Protein AF-A0A8J3E162-F1 (afdb_monomer_lite)

Radius of gyration: 13.84 Å; chains: 1; bounding box: 26×23×45 Å

Foldseek 3Di:
DPPVVVVVQVVLLVVLLVLCVVLVVDPPPPVVSVVDGSVRSVVVSVVSVVVVVVVVVVVD

Structure (mmCIF, N/CA/C/O backbone):
data_AF-A0A8J3E162-F1
#
_entry.id   AF-A0A8J3E162-F1
#
loop_
_atom_site.group_PDB
_atom_site.id
_atom_site.type_symbol
_atom_site.label_atom_id
_atom_site.label_alt_id
_atom_site.label_comp_id
_atom_site.label_asym_id
_atom_site.label_entity_id
_atom_site.label_seq_id
_atom_site.pdbx_PDB_ins_code
_atom_site.Cartn_x
_atom_site.Cartn_y
_atom_site.Cartn_z
_atom_site.occupancy
_atom_site.B_iso_or_equiv
_atom_site.auth_seq_id
_atom_site.auth_comp_id
_atom_site.auth_asym_id
_atom_site.auth_atom_id
_atom_site.pdbx_PDB_model_num
ATOM 1 N N . MET A 1 1 ? 17.260 -9.710 -21.005 1.00 50.09 1 MET A N 1
ATOM 2 C CA . MET A 1 1 ? 16.431 -10.291 -19.920 1.00 50.09 1 MET A CA 1
ATOM 3 C C . MET A 1 1 ? 16.056 -9.229 -18.874 1.00 50.09 1 MET A C 1
ATOM 5 O O . MET A 1 1 ? 16.329 -9.402 -17.699 1.00 50.09 1 MET A O 1
ATOM 9 N N . SER A 1 2 ? 15.423 -8.117 -19.276 1.00 60.16 2 SER A N 1
ATOM 10 C CA . SER A 1 2 ? 15.275 -6.941 -18.380 1.00 60.16 2 SER A CA 1
ATOM 11 C C . SER A 1 2 ? 13.848 -6.377 -18.307 1.00 60.16 2 SER A C 1
ATOM 13 O O . SER A 1 2 ? 13.554 -5.559 -17.442 1.00 60.16 2 SER A O 1
ATOM 15 N N . LYS A 1 3 ? 12.944 -6.816 -19.196 1.00 62.34 3 LYS A N 1
ATOM 16 C CA . LYS A 1 3 ? 11.541 -6.358 -19.236 1.00 62.34 3 LYS A CA 1
ATOM 17 C C . LYS A 1 3 ? 10.668 -7.035 -18.173 1.00 62.34 3 LYS A C 1
ATOM 19 O O . LYS A 1 3 ? 9.784 -6.395 -17.621 1.00 62.34 3 LYS A O 1
ATOM 24 N N . HIS A 1 4 ? 10.960 -8.293 -17.839 1.00 69.06 4 HIS A N 1
ATOM 25 C CA . HIS A 1 4 ? 10.205 -9.042 -16.829 1.00 69.06 4 HIS A CA 1
ATOM 26 C C . HIS A 1 4 ? 10.411 -8.490 -15.416 1.00 69.06 4 HIS A C 1
ATOM 28 O O . HIS A 1 4 ? 9.447 -8.385 -14.669 1.00 69.06 4 HIS A O 1
ATOM 34 N N . LEU A 1 5 ? 11.636 -8.070 -15.071 1.00 75.00 5 LEU A N 1
ATOM 35 C CA . LEU A 1 5 ? 11.920 -7.502 -13.750 1.00 75.00 5 LEU A CA 1
ATOM 36 C C . LEU A 1 5 ? 11.150 -6.198 -13.518 1.00 75.00 5 LEU A C 1
ATOM 38 O O . LEU A 1 5 ? 10.535 -6.027 -12.472 1.00 75.00 5 LEU A O 1
ATOM 42 N N . ARG A 1 6 ? 11.148 -5.304 -14.516 1.00 77.31 6 ARG A N 1
ATOM 43 C CA . ARG A 1 6 ? 10.435 -4.020 -14.437 1.00 77.31 6 ARG A CA 1
ATOM 44 C C . ARG A 1 6 ? 8.931 -4.229 -14.276 1.00 77.31 6 ARG A C 1
ATOM 46 O O . ARG A 1 6 ? 8.356 -3.700 -13.335 1.00 77.31 6 ARG A O 1
ATOM 53 N N . ALA A 1 7 ? 8.342 -5.110 -15.085 1.00 83.44 7 ALA A N 1
ATOM 54 C CA . ALA A 1 7 ? 6.922 -5.436 -14.988 1.00 83.44 7 ALA A CA 1
ATOM 55 C C . ALA A 1 7 ? 6.535 -6.036 -13.622 1.00 83.44 7 ALA A C 1
ATOM 57 O O . ALA A 1 7 ? 5.473 -5.718 -13.090 1.00 83.44 7 ALA A O 1
ATOM 58 N N . SER A 1 8 ? 7.381 -6.888 -13.034 1.00 85.44 8 SER A N 1
ATOM 59 C CA . SER A 1 8 ? 7.135 -7.445 -11.697 1.00 85.44 8 SER A CA 1
ATOM 60 C C . SER A 1 8 ? 7.208 -6.380 -10.601 1.00 85.44 8 SER A C 1
ATOM 62 O O . SER A 1 8 ? 6.353 -6.357 -9.718 1.00 85.44 8 SER A O 1
ATOM 64 N N . VAL A 1 9 ? 8.184 -5.471 -10.682 1.00 85.25 9 VAL A N 1
ATOM 65 C CA . V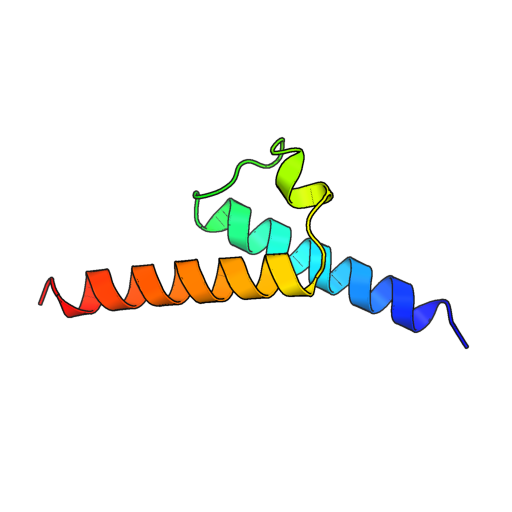AL A 1 9 ? 8.337 -4.357 -9.732 1.00 85.25 9 VAL A CA 1
ATOM 66 C C . VAL A 1 9 ? 7.170 -3.374 -9.842 1.00 85.25 9 VAL A C 1
ATOM 68 O O . VAL A 1 9 ? 6.631 -2.948 -8.824 1.00 85.25 9 VAL A O 1
ATOM 71 N N . GLU A 1 10 ? 6.729 -3.047 -11.057 1.00 86.06 10 GLU A N 1
ATOM 72 C CA . GLU A 1 10 ? 5.567 -2.181 -11.285 1.00 86.06 10 GLU A CA 1
ATOM 73 C C . GLU A 1 10 ? 4.276 -2.803 -10.739 1.00 86.06 10 GLU A C 1
ATOM 75 O O . GLU A 1 10 ? 3.503 -2.119 -10.067 1.00 86.06 10 GLU A O 1
ATOM 80 N N . LYS A 1 11 ? 4.073 -4.114 -10.937 1.00 89.44 11 LYS A N 1
ATOM 81 C CA . LYS A 1 11 ? 2.941 -4.841 -10.341 1.00 89.44 11 LYS A CA 1
ATOM 82 C C . LYS A 1 11 ? 2.971 -4.801 -8.815 1.00 89.44 11 LYS A C 1
ATOM 84 O O . LYS A 1 11 ? 1.937 -4.557 -8.201 1.00 89.44 11 LYS A O 1
ATOM 89 N N . GLN A 1 12 ? 4.135 -5.014 -8.200 1.00 89.75 12 GLN A N 1
ATOM 90 C CA . GLN A 1 12 ? 4.268 -4.922 -6.743 1.00 89.75 12 GLN A CA 1
ATOM 91 C C . GLN A 1 12 ? 4.016 -3.501 -6.231 1.00 89.75 12 GLN A C 1
ATOM 93 O O . GLN A 1 12 ? 3.311 -3.336 -5.239 1.00 89.75 12 GLN A O 1
ATOM 98 N N . LYS A 1 13 ? 4.516 -2.469 -6.925 1.00 88.94 13 LYS A N 1
ATOM 99 C CA . LYS A 1 13 ? 4.211 -1.072 -6.586 1.00 88.94 13 LYS A CA 1
ATOM 100 C C . LYS A 1 13 ? 2.706 -0.822 -6.600 1.00 88.94 13 LYS A C 1
ATOM 102 O O . LYS A 1 13 ? 2.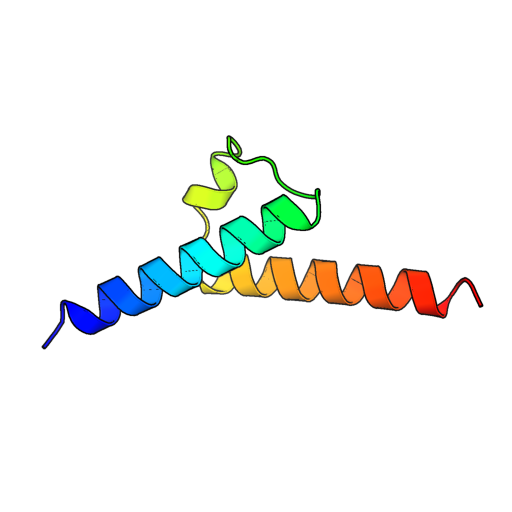163 -0.325 -5.620 1.00 88.94 13 LYS A O 1
ATOM 107 N N . GLN A 1 14 ? 2.029 -1.199 -7.684 1.00 88.00 14 GLN A N 1
ATOM 108 C CA . GLN A 1 14 ? 0.579 -1.032 -7.799 1.00 88.00 14 GLN A CA 1
ATOM 109 C C . GLN A 1 14 ? -0.181 -1.798 -6.713 1.00 88.00 14 GLN A C 1
ATOM 111 O O . GLN A 1 14 ? -1.167 -1.287 -6.191 1.00 88.00 14 GLN A O 1
ATOM 116 N N . TYR A 1 15 ? 0.274 -2.995 -6.344 1.00 91.12 15 TYR A N 1
ATOM 117 C CA . TYR A 1 15 ? -0.320 -3.761 -5.250 1.00 91.12 15 TYR A CA 1
ATOM 118 C C . TYR A 1 15 ? -0.263 -2.996 -3.919 1.00 91.12 15 TYR A C 1
ATOM 120 O O . TYR A 1 15 ? -1.297 -2.814 -3.278 1.00 91.12 15 TYR A O 1
ATOM 128 N N . TYR A 1 16 ? 0.909 -2.475 -3.539 1.00 89.38 16 TYR A N 1
ATOM 129 C CA . TYR A 1 16 ? 1.042 -1.699 -2.304 1.00 89.38 16 TYR A CA 1
ATOM 130 C C . TYR A 1 16 ? 0.291 -0.367 -2.349 1.00 89.38 16 TYR A C 1
ATOM 132 O O . TYR A 1 16 ? -0.329 -0.006 -1.356 1.00 89.38 16 TYR A O 1
ATOM 140 N N . ILE A 1 17 ? 0.280 0.336 -3.486 1.00 87.56 17 ILE A N 1
ATOM 1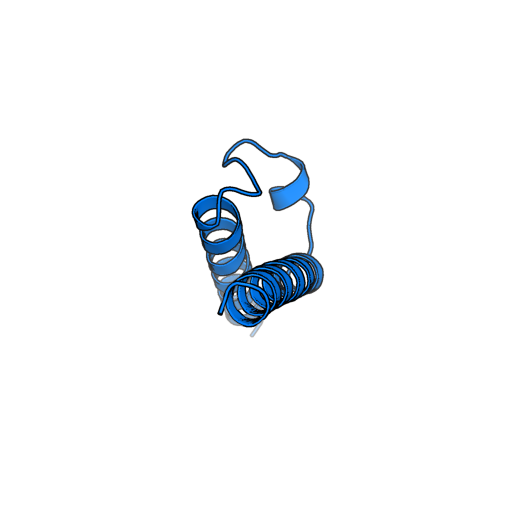41 C CA . ILE A 1 17 ? -0.512 1.566 -3.656 1.00 87.56 17 ILE A CA 1
ATOM 142 C C . ILE A 1 17 ? -1.993 1.284 -3.384 1.00 87.56 17 ILE A C 1
ATOM 144 O O . ILE A 1 17 ? -2.618 1.996 -2.604 1.00 87.56 17 ILE A O 1
ATOM 148 N N . ASN A 1 18 ? -2.545 0.218 -3.972 1.00 89.19 18 ASN A N 1
ATOM 149 C CA . ASN A 1 18 ? -3.940 -0.151 -3.741 1.00 89.19 18 ASN A CA 1
ATOM 150 C C . ASN A 1 18 ? -4.205 -0.506 -2.274 1.00 89.19 18 ASN A C 1
ATOM 152 O O . ASN A 1 18 ? -5.201 -0.049 -1.729 1.00 89.19 18 ASN A O 1
ATOM 156 N N . LEU A 1 19 ? -3.309 -1.251 -1.614 1.00 89.00 19 LEU A N 1
ATOM 157 C CA . LEU A 1 19 ? -3.438 -1.547 -0.181 1.00 89.00 19 LEU A CA 1
ATOM 158 C C . LEU A 1 19 ? -3.414 -0.281 0.680 1.00 89.00 19 LEU A C 1
ATOM 160 O O . LEU A 1 19 ? -4.227 -0.133 1.583 1.00 89.00 19 LEU A O 1
ATOM 164 N N . LEU A 1 20 ? -2.495 0.643 0.405 1.00 86.88 20 LEU A N 1
ATOM 165 C CA . LEU A 1 20 ? -2.372 1.902 1.140 1.00 86.88 20 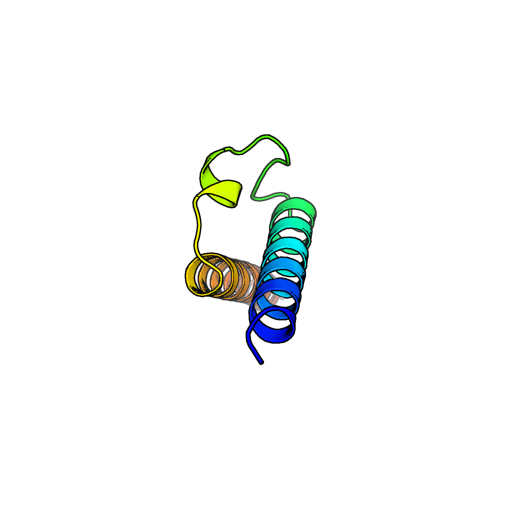LEU A CA 1
ATOM 166 C C . LEU A 1 20 ? -3.612 2.789 0.967 1.00 86.88 20 LEU A C 1
ATOM 168 O O . LEU A 1 20 ? -4.050 3.433 1.920 1.00 86.88 20 LEU A O 1
ATOM 172 N N . ILE A 1 21 ? -4.218 2.778 -0.219 1.00 87.75 21 ILE A N 1
ATOM 173 C CA . ILE A 1 21 ? -5.486 3.469 -0.472 1.00 87.75 21 ILE A CA 1
ATOM 174 C C . ILE A 1 21 ? -6.647 2.770 0.243 1.00 87.75 21 ILE A C 1
ATOM 176 O O . ILE A 1 21 ? -7.468 3.439 0.865 1.00 87.75 21 ILE A O 1
ATOM 180 N N . ASP A 1 22 ? -6.700 1.438 0.198 1.00 87.00 22 ASP A N 1
ATOM 181 C CA . ASP A 1 22 ? -7.742 0.633 0.848 1.00 87.00 22 ASP A CA 1
ATOM 182 C C . ASP A 1 22 ? -7.725 0.792 2.376 1.00 87.00 22 ASP A C 1
ATOM 184 O O . ASP A 1 22 ? -8.773 0.906 3.006 1.00 87.00 22 ASP A O 1
ATOM 188 N N . THR A 1 23 ? -6.536 0.942 2.975 1.00 81.75 23 THR A N 1
ATOM 189 C CA . THR A 1 23 ? -6.406 1.275 4.407 1.00 81.75 23 THR A CA 1
ATOM 190 C C . THR A 1 23 ? -6.964 2.656 4.773 1.00 81.75 23 THR A C 1
ATOM 192 O O . THR A 1 23 ? -7.046 2.979 5.956 1.00 81.75 23 THR A O 1
ATOM 195 N N . GLY A 1 24 ? -7.329 3.485 3.788 1.00 80.88 24 GLY A N 1
ATOM 196 C CA . GLY A 1 24 ? -7.922 4.808 3.981 1.00 80.88 24 GLY A CA 1
ATOM 197 C C . GLY A 1 24 ? -6.932 5.903 4.382 1.00 80.88 24 GLY A C 1
ATOM 198 O O . GLY A 1 24 ? -7.331 7.060 4.512 1.00 80.88 24 GLY A O 1
ATOM 199 N N . VAL A 1 25 ? -5.650 5.564 4.558 1.00 79.44 25 VAL A N 1
ATOM 200 C CA . VAL A 1 25 ? -4.591 6.519 4.926 1.00 79.44 25 VAL A CA 1
ATOM 201 C C . VAL A 1 25 ? -4.220 7.406 3.739 1.00 79.44 25 VAL A C 1
ATOM 203 O O . VAL A 1 25 ? -3.987 8.601 3.909 1.00 79.44 25 VAL A O 1
ATOM 206 N N . PHE A 1 26 ? -4.226 6.845 2.528 1.00 80.50 26 PHE A N 1
ATOM 207 C CA . PHE A 1 26 ? -3.879 7.563 1.306 1.00 80.50 26 PHE A CA 1
ATOM 208 C C . PHE A 1 26 ? -5.048 7.630 0.320 1.00 80.50 26 PHE A C 1
ATOM 210 O O . PHE A 1 26 ? -5.937 6.781 0.306 1.00 80.50 26 PHE A O 1
ATOM 217 N N . LYS A 1 27 ? -5.048 8.648 -0.548 1.00 78.00 27 LYS A N 1
ATOM 218 C CA . LYS A 1 27 ? -6.059 8.820 -1.604 1.00 78.00 27 LYS A CA 1
ATOM 219 C C . LYS A 1 27 ? -5.478 8.434 -2.963 1.00 78.00 27 LYS A C 1
ATOM 221 O O . LYS A 1 27 ? -4.307 8.658 -3.223 1.00 78.00 27 LYS A O 1
ATOM 226 N N . LEU A 1 28 ? -6.315 7.954 -3.885 1.00 70.81 28 LEU A N 1
ATOM 227 C CA . LEU A 1 28 ? -5.900 7.584 -5.253 1.00 70.81 28 LEU A CA 1
ATOM 228 C C . LEU A 1 28 ? -5.237 8.737 -6.037 1.00 70.81 28 LEU A C 1
ATOM 230 O O . LEU A 1 28 ? -4.455 8.499 -6.946 1.00 70.81 28 LEU A O 1
ATOM 234 N N . LYS A 1 29 ? -5.561 9.992 -5.703 1.00 69.31 29 LYS A N 1
ATOM 235 C CA . LYS A 1 29 ? -4.965 11.192 -6.320 1.00 69.31 29 LYS A CA 1
ATOM 236 C C . LYS A 1 29 ? -3.720 11.692 -5.592 1.00 69.31 29 LYS A C 1
ATOM 238 O O . LYS A 1 29 ? -3.227 12.766 -5.925 1.00 69.31 29 LYS A O 1
ATOM 243 N N . ASP A 1 30 ? -3.278 10.982 -4.562 1.00 75.81 30 ASP A N 1
ATOM 244 C CA . ASP A 1 30 ? -2.121 11.391 -3.795 1.00 75.81 30 ASP A CA 1
ATOM 245 C C . ASP A 1 30 ? -0.880 11.236 -4.673 1.00 75.81 30 ASP A C 1
ATOM 247 O O . ASP A 1 30 ? -0.421 10.133 -4.970 1.00 75.81 30 ASP A O 1
ATOM 251 N N . GLN A 1 31 ? -0.392 12.370 -5.173 1.00 74.62 31 GLN A N 1
ATOM 252 C CA . GLN A 1 31 ? 0.740 12.403 -6.086 1.00 74.62 31 GLN A CA 1
ATOM 253 C C . GLN A 1 31 ? 1.996 11.836 -5.410 1.00 74.62 31 GLN A C 1
ATOM 255 O O . GLN A 1 31 ? 2.827 11.242 -6.095 1.00 74.62 31 GLN A O 1
ATOM 260 N N . GLN A 1 32 ? 2.067 11.893 -4.073 1.00 76.19 32 GLN A N 1
ATOM 261 C CA . GLN A 1 32 ? 3.186 11.349 -3.319 1.00 76.19 32 GLN A CA 1
ATOM 262 C C . GLN A 1 32 ? 3.255 9.823 -3.453 1.00 76.19 32 GLN A C 1
ATOM 264 O O . GLN A 1 32 ? 4.337 9.298 -3.687 1.00 76.19 32 GLN A O 1
ATOM 269 N N . LEU A 1 33 ? 2.131 9.092 -3.435 1.00 78.56 33 LEU A N 1
ATOM 270 C CA . LEU A 1 33 ? 2.133 7.626 -3.624 1.00 78.56 33 LEU A CA 1
ATOM 271 C C . LEU A 1 33 ? 2.794 7.184 -4.939 1.00 78.56 33 LEU A C 1
ATOM 273 O O . LEU A 1 33 ? 3.414 6.120 -5.001 1.00 78.56 33 LEU A O 1
ATOM 277 N N . HIS A 1 34 ? 2.653 7.984 -5.996 1.00 76.50 34 HIS A N 1
ATOM 278 C CA . HIS A 1 34 ? 3.250 7.694 -7.299 1.00 76.50 34 HIS A CA 1
ATOM 279 C C . HIS A 1 34 ? 4.753 8.003 -7.345 1.00 76.50 34 HIS A C 1
ATOM 281 O O . HIS A 1 34 ? 5.475 7.392 -8.139 1.00 76.50 34 HIS A O 1
ATOM 287 N N . GLU A 1 35 ? 5.227 8.902 -6.483 1.00 83.69 35 GLU A N 1
ATOM 288 C CA . GLU A 1 35 ? 6.642 9.250 -6.335 1.00 83.69 35 GLU A CA 1
ATOM 289 C C . GLU A 1 35 ? 7.407 8.236 -5.471 1.00 83.69 35 GLU A C 1
ATOM 291 O O . GLU A 1 35 ? 8.604 8.033 -5.679 1.00 83.69 35 GLU A O 1
ATOM 296 N N . TYR A 1 36 ? 6.721 7.528 -4.569 1.00 85.50 36 TYR A N 1
ATOM 297 C CA . TYR A 1 36 ? 7.349 6.555 -3.674 1.00 85.50 36 TYR A CA 1
ATOM 298 C C . TYR A 1 36 ? 7.962 5.384 -4.444 1.00 85.50 36 TYR A C 1
ATOM 300 O O . TYR A 1 36 ? 7.389 4.835 -5.391 1.00 85.50 36 TYR A O 1
ATOM 308 N N . THR A 1 37 ? 9.140 4.940 -4.017 1.00 88.62 37 THR A N 1
ATOM 309 C CA . THR A 1 37 ? 9.750 3.688 -4.468 1.00 88.62 37 THR A CA 1
ATOM 310 C C . THR A 1 37 ? 9.011 2.474 -3.895 1.00 88.62 37 THR A C 1
ATOM 312 O O . THR A 1 37 ? 8.202 2.576 -2.976 1.00 88.62 37 THR A O 1
ATOM 315 N N . LEU A 1 38 ? 9.275 1.286 -4.452 1.00 86.88 38 LEU A N 1
ATOM 316 C CA . LEU A 1 38 ? 8.651 0.048 -3.973 1.00 86.88 38 LEU A CA 1
ATOM 317 C C . LEU A 1 38 ? 8.921 -0.185 -2.476 1.00 86.88 38 LEU A C 1
ATOM 319 O O . LEU A 1 38 ? 8.019 -0.561 -1.734 1.00 86.88 38 LEU A O 1
ATOM 323 N N . THR A 1 39 ? 10.153 0.074 -2.042 1.00 89.00 39 THR A N 1
ATOM 324 C CA . THR A 1 39 ? 10.582 -0.090 -0.651 1.00 89.00 39 THR A CA 1
ATOM 325 C C . THR A 1 39 ? 9.864 0.876 0.286 1.00 89.00 39 THR A C 1
ATOM 327 O O . THR A 1 39 ? 9.499 0.493 1.396 1.00 89.00 39 THR A O 1
ATOM 330 N N . GLU A 1 40 ? 9.635 2.116 -0.149 1.00 90.12 40 GLU A N 1
ATOM 331 C CA . GLU A 1 40 ? 8.915 3.110 0.651 1.00 90.12 40 GLU A CA 1
ATOM 332 C C . GLU A 1 40 ? 7.441 2.727 0.812 1.00 90.12 40 GLU A C 1
ATOM 334 O O . GLU A 1 40 ? 6.935 2.734 1.931 1.00 90.12 40 GLU A O 1
ATOM 339 N N . LEU A 1 41 ? 6.781 2.290 -0.268 1.00 89.94 41 LEU A N 1
ATOM 340 C CA . LEU A 1 41 ? 5.402 1.788 -0.209 1.00 89.94 41 LEU A CA 1
ATOM 341 C C . LEU A 1 41 ? 5.274 0.588 0.741 1.00 89.94 41 LEU A C 1
ATOM 343 O O . LEU A 1 41 ? 4.347 0.521 1.547 1.00 89.94 41 LEU A O 1
ATOM 347 N N . GLU A 1 42 ? 6.220 -0.351 0.679 1.00 91.06 42 GLU A N 1
ATOM 348 C CA . GLU A 1 42 ? 6.240 -1.504 1.579 1.00 91.06 42 GLU A CA 1
ATOM 349 C C . GLU A 1 42 ? 6.471 -1.091 3.041 1.00 91.06 42 GLU A C 1
ATOM 351 O O . GLU A 1 42 ? 5.835 -1.632 3.949 1.00 91.06 42 GLU A O 1
ATOM 356 N N . THR A 1 43 ? 7.373 -0.137 3.278 1.00 91.62 43 THR A N 1
ATOM 357 C CA . THR A 1 43 ? 7.688 0.365 4.623 1.00 91.62 43 THR A CA 1
ATOM 358 C C . THR A 1 43 ? 6.477 1.048 5.242 1.00 91.62 43 THR A C 1
ATOM 360 O O . THR A 1 43 ? 6.121 0.746 6.383 1.00 91.62 43 THR A O 1
ATOM 363 N N . GLU A 1 44 ? 5.804 1.909 4.481 1.00 89.75 44 GLU A N 1
ATOM 364 C CA . GLU A 1 44 ? 4.616 2.613 4.954 1.00 89.75 44 GLU A CA 1
ATOM 365 C C . GLU A 1 44 ? 3.465 1.637 5.214 1.00 89.75 44 GLU A C 1
ATOM 367 O O . GLU A 1 44 ? 2.819 1.696 6.261 1.00 89.75 44 GLU A O 1
ATOM 372 N N . TYR A 1 45 ? 3.275 0.646 4.336 1.00 89.25 45 TYR A N 1
ATOM 373 C CA . TYR A 1 45 ? 2.280 -0.401 4.553 1.00 89.25 45 TYR A CA 1
ATOM 374 C C . TYR A 1 45 ? 2.558 -1.192 5.837 1.00 89.25 45 TYR A C 1
ATOM 376 O O . TYR A 1 45 ? 1.658 -1.389 6.654 1.00 89.25 45 TYR A O 1
ATOM 384 N N . LYS A 1 46 ? 3.809 -1.613 6.059 1.00 89.94 46 LYS A N 1
ATOM 385 C CA . LYS A 1 46 ? 4.214 -2.310 7.291 1.00 89.94 46 LYS A CA 1
ATOM 386 C C . LYS A 1 46 ? 3.973 -1.450 8.526 1.00 89.94 46 LYS A C 1
ATOM 388 O O . LYS A 1 46 ? 3.507 -1.970 9.538 1.00 89.94 46 LYS A O 1
ATOM 393 N N . ARG A 1 47 ? 4.256 -0.149 8.443 1.00 90.06 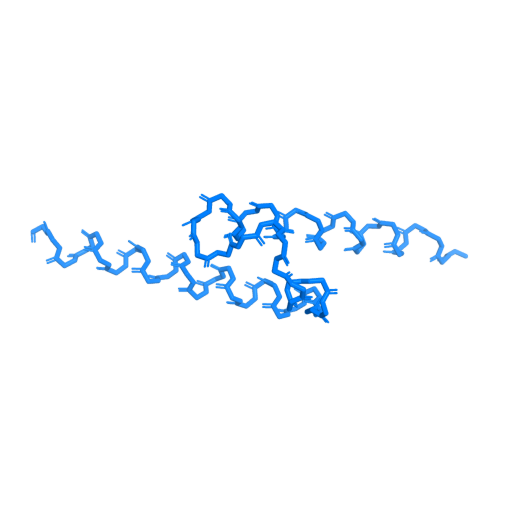47 ARG A N 1
ATOM 394 C CA . ARG A 1 47 ? 4.025 0.808 9.527 1.00 90.06 47 ARG A CA 1
ATOM 395 C C . ARG A 1 47 ? 2.540 0.921 9.865 1.00 90.06 47 ARG A C 1
ATOM 397 O O . ARG A 1 47 ? 2.185 0.764 11.030 1.00 90.06 47 ARG A O 1
ATOM 404 N N . ILE A 1 48 ? 1.681 1.114 8.866 1.00 87.56 48 ILE A N 1
ATOM 405 C CA . ILE A 1 48 ? 0.225 1.207 9.046 1.00 87.56 48 ILE A CA 1
ATOM 406 C C . ILE A 1 48 ? -0.335 -0.108 9.590 1.00 87.56 48 ILE A C 1
ATOM 408 O O . ILE A 1 48 ? -1.068 -0.109 10.575 1.00 87.56 48 ILE A O 1
ATOM 412 N N . ALA A 1 49 ? 0.059 -1.244 9.011 1.00 86.38 49 ALA A N 1
ATOM 413 C CA . ALA A 1 49 ? -0.369 -2.560 9.477 1.00 86.38 49 ALA A CA 1
ATOM 414 C C . ALA A 1 49 ? 0.069 -2.833 10.926 1.00 86.38 49 ALA A C 1
ATOM 416 O O . ALA A 1 49 ? -0.663 -3.463 11.690 1.00 86.38 49 ALA A O 1
ATOM 417 N N . HIS A 1 50 ? 1.253 -2.359 11.320 1.00 87.81 50 HIS A N 1
ATOM 418 C CA . HIS A 1 50 ? 1.727 -2.441 12.697 1.00 87.81 50 HIS A CA 1
ATOM 419 C C . HIS A 1 50 ? 0.91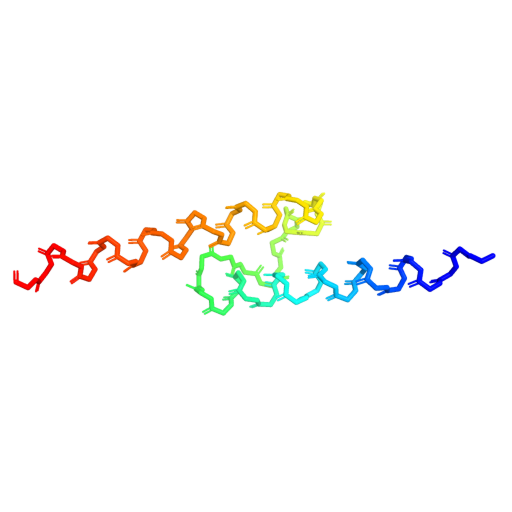1 -1.540 13.634 1.00 87.81 50 HIS A C 1
ATOM 421 O O . HIS A 1 50 ? 0.484 -2.003 14.689 1.00 87.81 50 HIS A O 1
ATOM 427 N N . MET A 1 51 ? 0.622 -0.296 13.234 1.00 83.69 51 MET A N 1
ATOM 428 C CA . MET A 1 51 ? -0.226 0.621 14.007 1.00 83.69 51 MET A CA 1
ATOM 429 C C . MET A 1 51 ? -1.635 0.051 14.223 1.00 83.69 51 MET A C 1
ATOM 431 O O . MET A 1 51 ? -2.080 -0.038 15.363 1.00 83.69 51 MET A O 1
ATOM 435 N N . GLN A 1 52 ? -2.283 -0.463 13.173 1.00 80.25 52 GLN A N 1
ATOM 436 C CA . GLN A 1 52 ? -3.614 -1.076 13.283 1.00 80.25 52 GLN A CA 1
ATOM 437 C C . GLN A 1 52 ? -3.640 -2.298 14.214 1.00 80.25 52 GLN A C 1
ATOM 439 O O . GLN A 1 52 ? -4.645 -2.562 14.876 1.00 80.25 52 GLN A O 1
ATOM 444 N N . LYS A 1 53 ? -2.551 -3.076 14.269 1.00 77.62 53 LYS A N 1
ATOM 445 C CA . LYS A 1 53 ? -2.436 -4.209 15.200 1.00 77.62 53 LYS A CA 1
ATOM 446 C C . LYS A 1 53 ? -2.288 -3.747 16.647 1.00 77.62 53 LYS A C 1
ATOM 448 O O . LYS A 1 53 ? -2.878 -4.367 17.527 1.00 77.62 53 LYS A O 1
ATOM 453 N N . LEU A 1 54 ? -1.528 -2.679 16.886 1.00 70.75 54 LEU A N 1
ATOM 454 C CA . LEU A 1 54 ? -1.340 -2.129 18.226 1.00 70.75 54 LEU A CA 1
ATOM 455 C C . LEU A 1 54 ? -2.638 -1.540 18.790 1.00 70.75 54 LEU A C 1
ATOM 457 O O . LEU A 1 54 ? -2.966 -1.831 19.935 1.00 70.75 54 LEU A O 1
ATOM 461 N N . GLU A 1 55 ? -3.423 -0.817 17.986 1.00 66.38 55 GLU A N 1
ATOM 462 C CA . GLU A 1 55 ? -4.707 -0.249 18.437 1.00 66.38 55 GLU A CA 1
ATOM 463 C C . GLU A 1 55 ? -5.736 -1.324 18.826 1.00 66.38 55 GLU A C 1
ATOM 465 O O . GLU A 1 55 ? -6.509 -1.152 19.773 1.00 66.38 55 GLU A O 1
ATOM 470 N N . LYS A 1 56 ? -5.720 -2.474 18.139 1.00 63.56 56 LYS A N 1
ATOM 471 C CA . LYS A 1 56 ? -6.571 -3.621 18.490 1.00 63.56 56 LYS A CA 1
ATOM 472 C C . LYS A 1 56 ? -6.115 -4.330 19.765 1.00 63.56 56 LYS A C 1
ATOM 474 O O . LYS A 1 56 ? -6.958 -4.859 20.480 1.00 63.56 56 LYS A O 1
ATOM 479 N N . ALA A 1 57 ? -4.814 -4.334 20.056 1.00 63.84 57 ALA A N 1
ATOM 480 C CA . ALA A 1 57 ? -4.258 -4.974 21.247 1.00 63.84 57 ALA A CA 1
ATOM 481 C C . ALA A 1 57 ? -4.452 -4.145 22.529 1.00 63.84 57 ALA A C 1
ATOM 483 O O . ALA A 1 57 ? -4.521 -4.722 23.608 1.00 63.84 57 ALA A O 1
ATOM 484 N N . THR A 1 58 ? -4.560 -2.816 22.430 1.00 59.50 58 THR A N 1
ATOM 485 C CA . THR A 1 58 ? -4.800 -1.934 23.591 1.00 59.50 58 THR A CA 1
ATOM 486 C C . THR A 1 58 ? -6.279 -1.661 23.875 1.00 59.50 58 THR A C 1
ATOM 488 O O . THR A 1 58 ? -6.584 -1.013 24.870 1.00 59.50 58 THR A O 1
ATOM 491 N N . SER A 1 59 ? -7.191 -2.130 23.016 1.00 59.34 59 SER A N 1
ATOM 492 C CA . SER A 1 59 ? -8.647 -1.970 23.181 1.00 59.34 59 SER A CA 1
ATOM 493 C C . SER A 1 59 ? -9.350 -3.236 23.710 1.00 59.34 59 SER A C 1
ATOM 495 O O . SER A 1 59 ? -10.562 -3.363 23.538 1.00 59.34 59 SER A O 1
ATOM 497 N N . SER A 1 60 ? -8.612 -4.193 24.291 1.00 50.91 60 SER A N 1
ATOM 498 C CA . SER A 1 60 ? -9.152 -5.417 24.921 1.00 50.91 60 SER A CA 1
ATOM 499 C C . SER A 1 60 ? -8.933 -5.431 26.425 1.00 50.91 60 SER A C 1
ATOM 501 O O . SER A 1 60 ? -7.865 -4.946 26.859 1.00 50.91 60 SER A O 1
#

InterPro domains:
  IPR025072 Fur-regulated basic protein A [PF13076] (13-47)

Secondary structure (DSSP, 8-state):
--HHHHHHHHHHHHHHHHHHHHTTSS-TT-HHHHHS-HHHHHHHHHHHHHHHHHHHHS--

Sequence (60 aa):
MSKHLRASVEKQKQYYINLLIDTGVFKLKDQQLHEYTLTELETEYKRIAHMQKLEKATSS

Organism: NCBI:txid1707096

pLDDT: mean 80.23, std 10.66, range [50.09, 91.62]